Protein AF-A0A9W8X3P0-F1 (afdb_monomer)

Foldseek 3Di:
DVVLVVLLVVLVVCLVVDPDPVSNVVSVVSNVVSVVVPPVVVLVVLCVVDDPVCSVVVVVVVVVVVVVVVVVVCVVQVVCVVVVNRD

pLDDT: mean 87.64, std 6.4, range [61.19, 95.25]

InterPro domains:
  IPR036259 MFS transporter superfamily [G3DSA:1.20.1250.20] (1-87)
  IPR036259 MFS transporter superfamily [SSF103473] (3-82)

Solvent-accessible surface area (backbone atoms only — not comparable to full-atom values): 4911 Å² total; per-residue (Å²): 96,74,82,36,52,53,58,23,49,50,29,59,69,46,48,88,72,44,91,46,70,68,55,41,52,50,30,53,50,56,23,50,60,32,57,55,64,46,50,63,59,50,56,54,50,50,56,71,76,38,56,84,89,48,39,66,60,53,53,48,52,54,50,52,52,49,53,60,64,53,53,56,54,61,53,56,54,47,56,34,46,77,66,72,67,50,132

Mean predicted aligned error: 5.85 Å

Sequence (87 aa):
MVVTHLPSSLFLGALPAAPNLGLTVFFLIGRSMMSSMDQAPRSAFISMVVLPEERTAVMGIVNTLKILSQSAGPWITGVLAGGGRFW

Nearest PDB structures (foldseek):
  6suw-assembly3_V  TM=6.919E-01  e=4.341E+00  Rhodospirillum rubrum ATCC 11170

Organism: NCBI:txid749621

Secondary structure (DSSP, 8-state):
-HHHHHHHHHHHHHGGG--SHHHHHHHHHHHHHHHHHTHHHHHHHHHHHS-TTTHHHHHHHHHHHHHHHHHHHHHHHHHHHHTT---

Radius of gyration: 16.96 Å; Cα contacts (8 Å, |Δi|>4): 40; chains: 1; bounding box: 40×17×46 Å

Structure (mmCIF, N/CA/C/O backbone):
data_AF-A0A9W8X3P0-F1
#
_entry.id   AF-A0A9W8X3P0-F1
#
loop_
_atom_site.group_PDB
_atom_site.id
_atom_site.type_symbol
_atom_site.label_atom_id
_atom_site.label_alt_id
_atom_site.label_comp_id
_atom_site.label_asym_id
_atom_site.label_entity_id
_atom_site.label_seq_id
_atom_site.pdbx_PDB_ins_code
_atom_site.Cartn_x
_atom_site.Cartn_y
_atom_site.Cartn_z
_atom_site.occupancy
_atom_site.B_iso_or_equiv
_atom_site.auth_seq_id
_atom_site.auth_comp_id
_atom_site.auth_asym_id
_atom_site.auth_atom_id
_atom_site.pdbx_PDB_model_num
ATOM 1 N N . MET A 1 1 ? -4.782 1.251 -11.304 1.00 61.19 1 MET A N 1
ATOM 2 C CA . MET A 1 1 ? -5.892 1.393 -12.260 1.00 61.19 1 MET A CA 1
ATOM 3 C C . MET A 1 1 ? -7.002 2.152 -11.545 1.00 61.19 1 MET A C 1
ATOM 5 O O . MET A 1 1 ? -7.352 1.799 -10.429 1.00 61.19 1 MET A O 1
ATOM 9 N N . VAL A 1 2 ? -7.472 3.281 -12.087 1.00 62.59 2 VAL A N 1
ATOM 10 C CA . VAL A 1 2 ? -8.337 4.229 -11.339 1.00 62.59 2 VAL A CA 1
ATOM 11 C C . VAL A 1 2 ?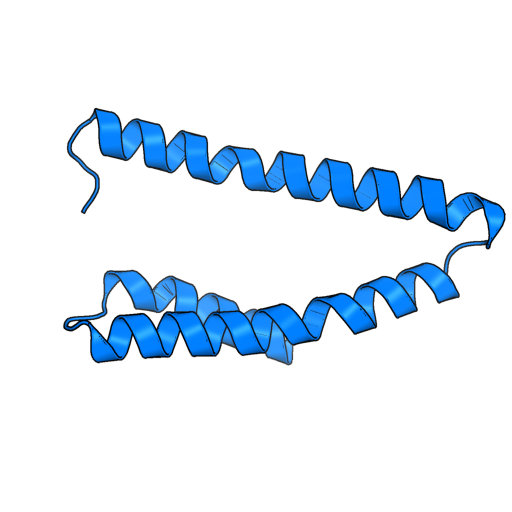 -9.595 3.553 -10.775 1.00 62.59 2 VAL A C 1
ATOM 13 O O . VAL A 1 2 ? -9.9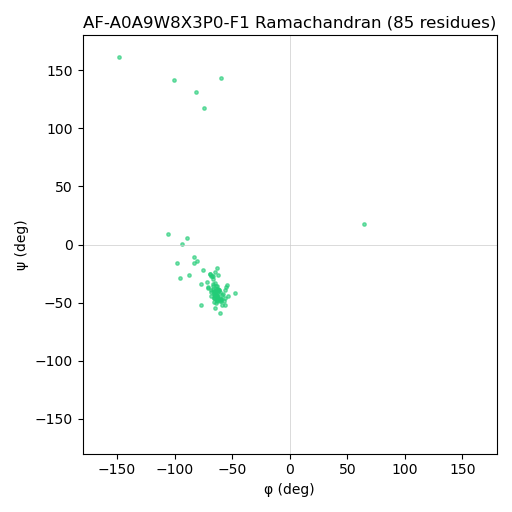86 3.820 -9.641 1.00 62.59 2 VAL A O 1
ATOM 16 N N . VAL A 1 3 ? -10.162 2.612 -11.534 1.00 76.06 3 VAL A N 1
ATOM 17 C CA . VAL A 1 3 ? -11.398 1.897 -11.189 1.00 76.06 3 VAL A CA 1
ATOM 18 C C . VAL A 1 3 ? -11.248 0.993 -9.962 1.00 76.06 3 VAL A C 1
ATOM 20 O O . VAL A 1 3 ? -12.216 0.815 -9.240 1.00 76.06 3 VAL A O 1
ATOM 23 N N . THR A 1 4 ? -10.066 0.446 -9.678 1.00 80.25 4 THR A N 1
ATOM 24 C CA . THR A 1 4 ? -9.838 -0.466 -8.539 1.00 80.25 4 THR A CA 1
ATOM 25 C C . THR A 1 4 ? -9.311 0.263 -7.301 1.00 80.25 4 THR A C 1
ATOM 27 O O . THR A 1 4 ? -9.635 -0.114 -6.172 1.00 80.25 4 THR A O 1
ATOM 30 N N . HIS A 1 5 ? -8.579 1.368 -7.482 1.00 79.69 5 HIS A N 1
ATOM 31 C CA . HIS A 1 5 ? -8.057 2.176 -6.374 1.00 79.69 5 HIS A CA 1
ATOM 32 C C . HIS A 1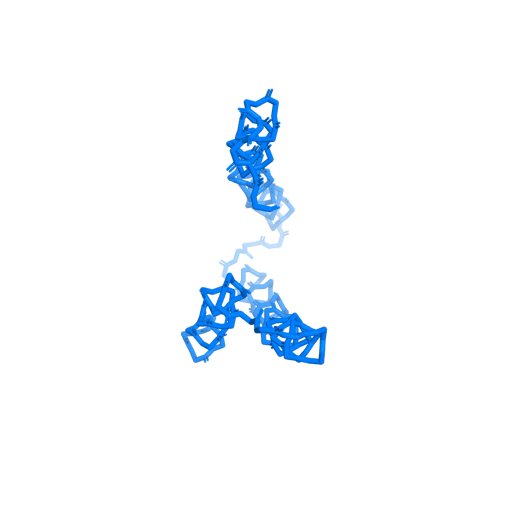 5 ? -9.140 2.963 -5.622 1.00 79.69 5 HIS A C 1
ATOM 34 O O . HIS A 1 5 ? -9.056 3.088 -4.397 1.00 79.69 5 HIS A O 1
ATOM 40 N N . LEU A 1 6 ? -10.155 3.473 -6.327 1.00 86.00 6 LEU A N 1
ATOM 41 C CA . LEU A 1 6 ? -11.252 4.243 -5.727 1.00 86.00 6 LEU A CA 1
ATOM 42 C C . LEU A 1 6 ? -12.104 3.381 -4.773 1.00 86.00 6 LEU A C 1
ATOM 44 O O . LEU A 1 6 ? -12.187 3.725 -3.592 1.00 86.00 6 LEU A O 1
ATOM 48 N N . PRO A 1 7 ? -12.647 2.224 -5.204 1.00 84.75 7 PRO A N 1
ATOM 49 C CA . PRO A 1 7 ? -13.402 1.333 -4.325 1.00 84.75 7 PRO A CA 1
ATOM 50 C C . PRO A 1 7 ? -12.555 0.778 -3.176 1.00 84.75 7 PRO A C 1
ATOM 52 O O . PRO A 1 7 ? -13.027 0.701 -2.046 1.00 84.75 7 PRO A O 1
ATOM 55 N N . SER A 1 8 ? -11.279 0.446 -3.423 1.00 88.44 8 SER A N 1
ATOM 56 C CA . SER A 1 8 ? -10.369 -0.028 -2.368 1.00 88.44 8 SER A CA 1
ATOM 57 C C . SER A 1 8 ? -10.148 1.015 -1.265 1.00 88.44 8 SER A C 1
ATOM 59 O O . SER A 1 8 ? -10.072 0.670 -0.080 1.00 88.44 8 SER A O 1
ATOM 61 N N . SER A 1 9 ? -10.036 2.291 -1.649 1.00 88.56 9 SER A N 1
ATOM 62 C CA . SER A 1 9 ? -9.887 3.413 -0.714 1.00 88.56 9 SER A CA 1
ATOM 63 C C . SER A 1 9 ? -11.183 3.683 0.042 1.00 88.56 9 SER A C 1
ATOM 65 O O . SER A 1 9 ? -11.140 3.945 1.241 1.00 88.56 9 SER A O 1
ATOM 67 N N . LEU A 1 10 ? -12.332 3.539 -0.624 1.00 90.06 10 LEU A N 1
ATOM 68 C CA . LEU A 1 10 ? -13.640 3.671 0.010 1.00 90.06 10 LEU A CA 1
ATOM 69 C C . LEU A 1 10 ? -13.862 2.593 1.079 1.00 90.06 10 LEU A C 1
ATOM 71 O O . LEU A 1 10 ? -14.253 2.920 2.195 1.00 90.06 10 LEU A O 1
ATOM 75 N N . PHE A 1 11 ? -13.537 1.329 0.783 1.00 90.31 11 PHE A N 1
ATOM 76 C CA . PHE A 1 11 ? -13.620 0.253 1.773 1.00 90.31 11 PHE A CA 1
ATOM 77 C C . PHE A 1 11 ? -12.704 0.488 2.976 1.00 90.31 11 PHE A C 1
ATOM 79 O O . PHE A 1 11 ? -13.115 0.235 4.103 1.00 90.31 11 PHE A O 1
ATOM 86 N N . LEU A 1 12 ? -11.492 1.018 2.762 1.00 88.69 12 LEU A N 1
ATOM 87 C CA . LEU A 1 12 ? -10.603 1.398 3.865 1.00 88.69 12 LEU A CA 1
ATOM 88 C C . LEU A 1 12 ? -11.172 2.547 4.702 1.00 88.69 12 LEU A C 1
ATOM 90 O O . LEU A 1 12 ? -11.099 2.497 5.923 1.00 88.69 12 LEU A O 1
ATOM 94 N N . GLY A 1 13 ? -11.726 3.575 4.060 1.00 88.94 13 GLY A N 1
ATOM 95 C CA . GLY A 1 13 ? -12.329 4.712 4.756 1.00 88.94 13 GLY A CA 1
ATOM 96 C C . GLY A 1 13 ? -13.592 4.340 5.535 1.00 88.94 13 GLY A C 1
ATOM 97 O O . GLY A 1 13 ? -13.889 4.973 6.541 1.00 88.94 13 GLY A O 1
ATOM 98 N N . ALA A 1 14 ? -14.309 3.298 5.106 1.00 89.62 14 ALA A N 1
ATOM 99 C CA . ALA A 1 14 ? -15.511 2.798 5.770 1.00 89.62 14 ALA A CA 1
ATOM 100 C C . ALA A 1 14 ? -15.226 1.896 6.987 1.00 89.62 14 ALA A C 1
ATOM 102 O O . ALA A 1 14 ? -16.132 1.663 7.785 1.00 89.62 14 ALA A O 1
ATOM 103 N N . LEU A 1 15 ? -13.990 1.405 7.164 1.00 88.06 15 LEU A N 1
ATOM 104 C CA . LEU A 1 15 ? -13.630 0.502 8.269 1.00 88.06 15 LEU A CA 1
ATOM 105 C C . LEU A 1 15 ? -13.941 1.069 9.669 1.00 88.06 15 LEU A C 1
ATOM 107 O O . LEU A 1 15 ? -14.540 0.342 10.457 1.00 88.06 15 LEU A O 1
ATOM 111 N N . PRO A 1 16 ? -13.612 2.337 9.994 1.00 84.75 16 PRO A N 1
ATOM 112 C CA . PRO A 1 16 ? -13.939 2.927 11.296 1.00 84.75 16 PRO A CA 1
ATOM 113 C C . PRO A 1 16 ? -15.445 3.039 1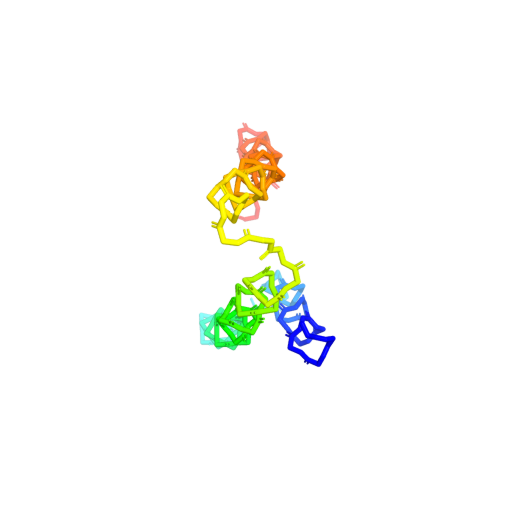1.573 1.00 84.75 16 PRO A C 1
ATOM 115 O O . PRO A 1 16 ? -15.846 3.171 12.723 1.00 84.75 16 PRO A O 1
ATOM 118 N N . ALA A 1 17 ? -16.283 3.001 10.532 1.00 85.69 17 ALA A N 1
ATOM 119 C CA . ALA A 1 17 ? -17.736 3.107 10.646 1.00 85.69 17 ALA A CA 1
ATOM 120 C C . ALA A 1 17 ? -18.440 1.740 10.739 1.00 85.69 17 ALA A C 1
ATOM 122 O O . ALA A 1 17 ? -19.668 1.698 10.802 1.00 85.69 17 ALA A O 1
ATOM 123 N N . ALA A 1 18 ? -17.704 0.622 10.716 1.00 86.50 18 ALA A N 1
ATOM 124 C CA . ALA A 1 18 ? -18.286 -0.716 10.752 1.00 86.50 18 ALA A CA 1
ATOM 125 C C . ALA A 1 18 ? -18.797 -1.072 12.170 1.00 86.50 18 ALA A C 1
ATOM 127 O O . ALA A 1 18 ? -17.997 -1.186 13.096 1.00 86.50 18 ALA A O 1
ATOM 128 N N . PRO A 1 19 ? -20.112 -1.305 12.364 1.00 83.38 19 PRO A N 1
ATOM 129 C CA . PRO A 1 19 ? -20.698 -1.559 13.685 1.00 83.38 19 PRO A CA 1
ATOM 130 C C . PRO A 1 19 ? -20.574 -3.016 14.159 1.00 83.38 19 PRO A C 1
ATOM 132 O O . PRO A 1 19 ? -20.907 -3.321 15.300 1.00 83.38 19 PRO A O 1
ATOM 135 N N . ASN A 1 20 ? -20.173 -3.948 13.286 1.00 90.19 20 ASN A N 1
ATOM 136 C CA . ASN A 1 20 ? -20.090 -5.372 13.605 1.00 90.19 20 ASN A CA 1
ATOM 137 C C . ASN A 1 20 ? -18.956 -6.074 12.841 1.00 90.19 20 ASN A C 1
ATOM 139 O O . ASN A 1 20 ? -18.486 -5.596 11.808 1.00 90.19 20 ASN A O 1
ATOM 143 N N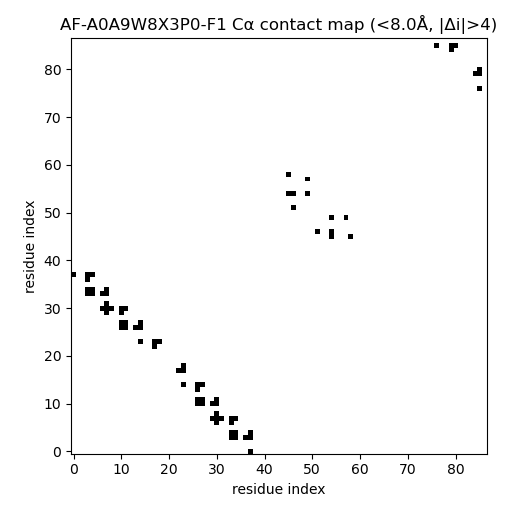 . LEU A 1 21 ? -18.559 -7.249 13.341 1.00 89.38 21 LEU A N 1
ATOM 144 C CA . LEU A 1 21 ? -17.487 -8.071 12.766 1.00 89.38 21 LEU A CA 1
ATOM 145 C C . LEU A 1 21 ? -17.723 -8.434 11.293 1.00 89.38 21 LEU A C 1
ATOM 147 O O . LEU A 1 21 ? -16.779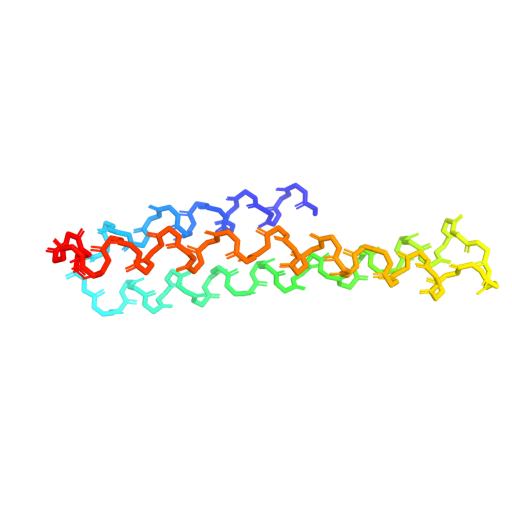 -8.415 10.505 1.00 89.38 21 LEU A O 1
ATOM 151 N N . GLY A 1 22 ? -18.966 -8.743 10.911 1.00 91.56 22 GLY A N 1
ATOM 152 C CA . GLY A 1 22 ? -19.300 -9.149 9.544 1.00 91.56 22 GLY A CA 1
ATOM 153 C C . GLY A 1 22 ? -18.998 -8.057 8.516 1.00 91.56 22 GLY A C 1
ATOM 154 O O . GLY A 1 22 ? -18.378 -8.330 7.489 1.00 91.56 22 GLY A O 1
ATOM 155 N N . LEU A 1 23 ? -19.364 -6.809 8.820 1.00 89.75 23 LEU A N 1
ATOM 156 C CA . LEU A 1 23 ? -19.086 -5.657 7.959 1.00 89.75 23 LEU A CA 1
ATOM 157 C C . LEU A 1 23 ? -17.591 -5.332 7.892 1.00 89.75 23 LEU A C 1
ATOM 159 O O . LEU A 1 23 ? -17.082 -5.054 6.807 1.00 89.75 23 LEU A O 1
ATOM 163 N N . THR A 1 24 ? -16.863 -5.441 9.006 1.00 90.88 24 THR A N 1
ATOM 164 C CA . THR A 1 24 ? -15.402 -5.257 9.017 1.00 90.88 24 THR A CA 1
ATOM 165 C C . THR A 1 24 ? -14.705 -6.267 8.109 1.00 90.88 24 THR A C 1
ATOM 167 O O . THR A 1 24 ? -13.871 -5.8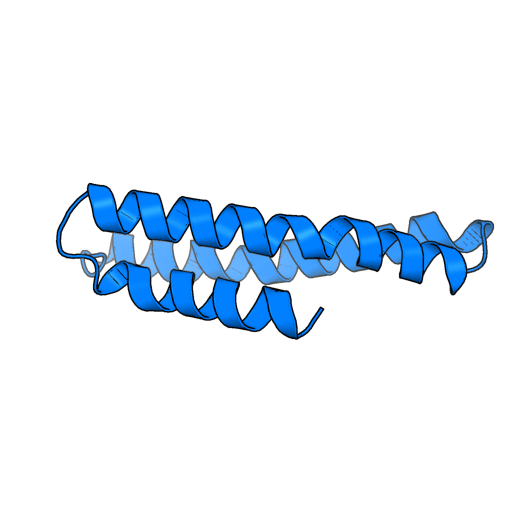91 7.284 1.00 90.88 24 THR A O 1
ATOM 170 N N . VAL A 1 25 ? -15.071 -7.549 8.213 1.00 92.56 25 VAL A N 1
ATOM 171 C CA . VAL A 1 25 ? -14.521 -8.614 7.360 1.00 92.56 25 VAL A CA 1
ATOM 172 C C . VAL A 1 25 ? -14.878 -8.371 5.895 1.00 92.56 25 VAL A C 1
ATOM 174 O O . VAL A 1 25 ? -14.004 -8.464 5.034 1.00 92.56 25 VAL A O 1
ATOM 177 N N . PHE A 1 26 ? -16.125 -7.994 5.606 1.00 92.81 26 PHE A N 1
ATOM 178 C CA . PHE A 1 26 ? -16.562 -7.656 4.253 1.00 92.81 26 PHE A CA 1
ATOM 179 C C . PHE A 1 26 ? -15.725 -6.522 3.639 1.00 92.81 26 PHE A C 1
ATOM 181 O O . PHE A 1 26 ? -15.209 -6.674 2.530 1.00 92.81 26 PHE A O 1
ATOM 188 N N . PHE A 1 27 ? -15.518 -5.419 4.367 1.00 92.38 27 PHE A N 1
ATOM 189 C CA . PHE A 1 27 ? -14.699 -4.302 3.887 1.00 92.38 27 PHE A CA 1
ATOM 190 C C . PHE A 1 27 ? -13.231 -4.687 3.693 1.00 92.38 27 PHE A C 1
ATOM 192 O O . PHE A 1 27 ? -12.628 -4.295 2.693 1.00 92.38 27 PHE A O 1
ATOM 199 N N . LEU A 1 28 ? -12.651 -5.489 4.591 1.00 92.12 28 LEU A N 1
ATOM 200 C CA . LEU A 1 28 ? -11.272 -5.966 4.455 1.00 92.12 28 LEU A CA 1
ATOM 201 C C . LEU A 1 28 ? -11.090 -6.877 3.235 1.00 92.12 28 LEU A C 1
ATOM 203 O O . LEU A 1 28 ? -10.131 -6.700 2.478 1.00 92.12 28 LEU A O 1
ATOM 207 N N . ILE A 1 29 ? -12.014 -7.814 3.011 1.00 92.31 29 ILE A N 1
ATOM 208 C CA . ILE A 1 29 ? -11.973 -8.716 1.853 1.00 92.31 29 ILE A CA 1
ATOM 209 C C . ILE A 1 29 ? -12.166 -7.920 0.562 1.00 92.31 29 ILE A C 1
ATOM 211 O O . ILE A 1 29 ? -11.336 -8.024 -0.342 1.00 92.31 29 ILE A O 1
ATOM 215 N N . GLY A 1 30 ? -13.194 -7.068 0.493 1.00 90.56 30 GLY A N 1
ATOM 216 C CA . GLY A 1 30 ? -13.456 -6.228 -0.678 1.00 90.56 30 GLY A CA 1
ATOM 217 C C . GLY A 1 30 ? -12.267 -5.328 -1.019 1.00 90.56 30 GLY A C 1
ATOM 218 O O . GLY A 1 30 ? -11.853 -5.239 -2.179 1.00 90.56 30 GLY A O 1
ATOM 219 N N . ARG A 1 31 ? -11.642 -4.726 -0.000 1.00 91.12 31 ARG A N 1
ATOM 220 C CA . ARG A 1 31 ? -10.401 -3.956 -0.148 1.00 91.12 31 ARG A CA 1
ATOM 221 C C . ARG A 1 31 ? -9.259 -4.806 -0.706 1.00 91.12 31 ARG A C 1
ATOM 223 O O . ARG A 1 31 ? -8.557 -4.332 -1.604 1.00 91.12 31 ARG A O 1
ATOM 230 N N . SER A 1 32 ? -9.057 -6.009 -0.168 1.00 88.50 32 SER A N 1
ATOM 231 C CA . SER A 1 32 ? -7.974 -6.923 -0.556 1.00 88.50 32 SER A CA 1
ATOM 232 C C . SER A 1 32 ? -8.107 -7.371 -2.012 1.00 88.50 32 SER A C 1
ATOM 234 O O . SER A 1 32 ? -7.156 -7.245 -2.787 1.00 88.50 32 SER A O 1
ATOM 236 N N . MET A 1 33 ? -9.314 -7.782 -2.413 1.00 88.94 33 MET A N 1
ATOM 237 C CA . MET A 1 33 ? -9.618 -8.186 -3.787 1.00 88.94 33 MET A CA 1
ATOM 238 C C . MET A 1 33 ? -9.272 -7.066 -4.768 1.00 88.94 33 MET A C 1
ATOM 240 O O . MET A 1 33 ? -8.472 -7.272 -5.679 1.00 88.94 33 MET A O 1
ATOM 244 N N . MET A 1 34 ? -9.776 -5.853 -4.526 1.00 88.25 34 MET A N 1
ATOM 245 C CA . MET A 1 34 ? -9.533 -4.724 -5.424 1.00 88.25 34 MET A CA 1
ATOM 246 C C . MET A 1 34 ? -8.061 -4.283 -5.437 1.00 88.25 34 MET A C 1
ATOM 248 O O . MET A 1 34 ? -7.520 -3.967 -6.492 1.00 88.25 34 MET A O 1
ATOM 252 N N . SER A 1 35 ? -7.384 -4.296 -4.282 1.00 85.19 35 SER A N 1
ATOM 253 C CA . SER A 1 35 ? -5.972 -3.902 -4.194 1.00 85.19 35 SER A CA 1
ATOM 254 C C . SER A 1 35 ? -5.027 -4.902 -4.870 1.00 85.19 35 SER A C 1
ATOM 256 O O . SER A 1 35 ? -3.926 -4.510 -5.264 1.00 85.19 35 SER A O 1
ATOM 258 N N . SER A 1 36 ? -5.415 -6.176 -4.981 1.00 83.88 36 SER A N 1
ATOM 259 C CA . SER A 1 36 ? -4.606 -7.206 -5.645 1.00 83.88 36 SER A CA 1
ATOM 260 C C . SER A 1 36 ? -4.564 -7.026 -7.169 1.00 83.88 36 SER A C 1
ATOM 262 O O . SER A 1 36 ? -3.522 -7.247 -7.789 1.00 83.88 36 SER A O 1
ATOM 264 N N . MET A 1 37 ? -5.651 -6.517 -7.762 1.00 85.25 37 MET A N 1
ATOM 265 C CA . MET A 1 37 ? -5.795 -6.334 -9.212 1.00 85.25 37 MET A CA 1
ATOM 266 C C . MET A 1 37 ? -4.817 -5.306 -9.794 1.00 85.25 37 MET A C 1
ATOM 268 O O . MET A 1 37 ? -4.489 -5.363 -10.974 1.00 85.25 37 MET A O 1
ATOM 272 N N . ASP A 1 38 ? -4.317 -4.379 -8.977 1.00 80.94 38 ASP A N 1
ATOM 273 C CA . ASP A 1 38 ? -3.439 -3.297 -9.428 1.00 80.94 38 ASP A CA 1
ATOM 274 C C . ASP A 1 38 ? -1.961 -3.676 -9.551 1.00 80.94 38 ASP A C 1
ATOM 276 O O . ASP A 1 38 ? -1.186 -2.936 -10.165 1.00 80.94 38 ASP A O 1
ATOM 280 N N . GLN A 1 39 ? -1.542 -4.796 -8.957 1.00 81.75 39 GLN A N 1
ATOM 281 C CA . GLN A 1 39 ? -0.125 -5.161 -8.915 1.00 81.75 39 GLN A CA 1
ATOM 282 C C . GLN A 1 39 ? 0.376 -5.720 -10.249 1.00 81.75 39 GLN A C 1
ATOM 284 O O . GLN A 1 39 ? 1.368 -5.213 -10.774 1.00 81.75 39 GLN A O 1
ATOM 289 N N . ALA A 1 40 ? -0.310 -6.720 -10.810 1.00 84.00 40 ALA A N 1
ATOM 290 C CA . ALA A 1 40 ? 0.131 -7.397 -12.033 1.00 84.00 40 ALA A CA 1
ATOM 291 C C . ALA A 1 40 ? 0.170 -6.479 -13.276 1.00 84.00 40 ALA A C 1
ATOM 293 O O . ALA A 1 40 ? 1.164 -6.504 -14.001 1.00 84.00 40 ALA A O 1
ATOM 294 N N . PRO A 1 41 ? -0.823 -5.600 -13.522 1.00 86.00 41 PRO A N 1
ATOM 295 C CA . PRO A 1 41 ? -0.774 -4.682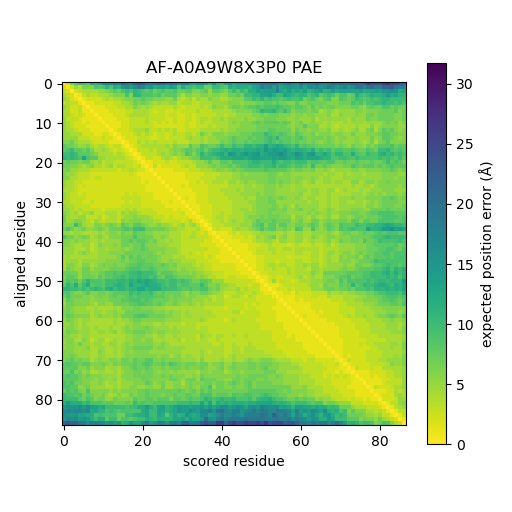 -14.660 1.00 86.00 41 PRO A CA 1
ATOM 296 C C . PRO A 1 41 ? 0.339 -3.639 -14.529 1.00 86.00 41 PRO A C 1
ATOM 298 O O . PRO A 1 41 ? 0.966 -3.271 -15.519 1.00 86.00 41 PRO A O 1
ATOM 301 N N . ARG A 1 42 ? 0.619 -3.162 -13.308 1.00 84.44 42 ARG A N 1
ATOM 302 C CA . ARG A 1 42 ? 1.671 -2.166 -13.070 1.00 84.44 42 ARG A CA 1
ATOM 303 C C . ARG A 1 42 ? 3.060 -2.747 -13.314 1.00 84.44 42 ARG A C 1
ATOM 305 O O . ARG A 1 42 ? 3.881 -2.080 -13.938 1.00 84.44 42 ARG A O 1
ATOM 312 N N . SER A 1 43 ? 3.331 -3.962 -12.834 1.00 84.56 43 SER A N 1
ATOM 313 C CA . SER A 1 43 ? 4.619 -4.617 -13.085 1.00 84.56 43 SER A CA 1
ATOM 314 C C . SER A 1 43 ? 4.809 -4.934 -14.570 1.00 84.56 43 SER A C 1
ATOM 316 O O . SER A 1 43 ? 5.892 -4.686 -15.095 1.00 84.56 43 SER A O 1
ATOM 318 N N . ALA A 1 44 ? 3.754 -5.385 -15.257 1.00 87.31 44 ALA A N 1
ATOM 319 C CA . ALA A 1 44 ? 3.770 -5.612 -16.702 1.00 87.31 44 ALA A CA 1
ATOM 320 C C . ALA A 1 44 ? 3.991 -4.317 -17.506 1.00 87.31 44 ALA A C 1
ATOM 322 O O . ALA A 1 44 ? 4.727 -4.310 -18.486 1.00 87.31 44 ALA A O 1
ATOM 323 N N . PHE A 1 45 ? 3.399 -3.197 -17.085 1.00 88.94 45 PHE A N 1
ATOM 324 C CA . PHE A 1 45 ? 3.622 -1.908 -17.741 1.00 88.94 45 PHE A CA 1
ATOM 325 C C . PHE A 1 45 ? 5.074 -1.434 -17.590 1.00 88.94 45 PHE A C 1
ATOM 327 O O . PHE A 1 45 ? 5.701 -1.045 -18.572 1.00 88.94 45 PHE A O 1
ATOM 334 N N . ILE A 1 46 ? 5.637 -1.512 -16.379 1.00 87.44 46 ILE A N 1
ATOM 335 C CA . ILE A 1 46 ? 7.031 -1.110 -16.127 1.00 87.44 46 ILE A CA 1
ATOM 336 C C . ILE A 1 46 ? 8.000 -1.979 -16.937 1.00 87.44 46 ILE A C 1
ATOM 338 O O . ILE A 1 46 ? 8.947 -1.452 -17.514 1.00 87.44 46 ILE A O 1
ATOM 342 N N . SER A 1 47 ? 7.759 -3.289 -17.034 1.00 87.44 47 SER A N 1
ATOM 343 C CA . SER A 1 47 ? 8.622 -4.167 -17.827 1.00 87.44 47 SER A CA 1
ATOM 344 C C . SER A 1 47 ? 8.536 -3.897 -19.332 1.00 87.44 47 SER A C 1
ATOM 346 O O . SER A 1 47 ? 9.519 -4.131 -20.028 1.00 87.44 47 SER A O 1
ATOM 348 N N . MET A 1 48 ? 7.418 -3.376 -19.846 1.00 89.69 48 MET A N 1
ATOM 349 C CA . MET A 1 48 ? 7.317 -2.974 -21.255 1.00 89.69 48 MET A CA 1
ATOM 350 C C . MET A 1 48 ? 8.004 -1.639 -21.560 1.00 89.69 48 MET A C 1
ATOM 352 O O . MET A 1 48 ? 8.537 -1.479 -22.653 1.00 89.69 48 MET A O 1
ATOM 356 N N . VAL A 1 49 ? 7.991 -0.685 -20.625 1.00 92.31 49 VAL A N 1
ATOM 357 C CA . VAL A 1 49 ? 8.518 0.675 -20.853 1.00 92.31 49 VAL A CA 1
ATOM 358 C C . VAL A 1 49 ? 10.021 0.782 -20.566 1.00 92.31 49 VAL A C 1
ATOM 360 O O . VAL A 1 49 ? 10.694 1.630 -21.143 1.00 92.31 49 VAL A O 1
ATOM 363 N N . VAL A 1 50 ? 10.559 -0.072 -19.692 1.00 92.19 50 VAL A N 1
ATOM 364 C CA . VAL A 1 50 ? 11.967 -0.040 -19.264 1.00 92.19 50 VAL A CA 1
ATOM 365 C C . VAL A 1 50 ? 12.793 -1.095 -20.004 1.00 92.19 50 VAL A C 1
ATOM 367 O O . VAL A 1 50 ? 12.336 -2.232 -20.205 1.00 92.19 50 VAL A O 1
ATOM 370 N N . LEU A 1 51 ? 14.033 -0.742 -20.363 1.00 92.38 51 LEU A N 1
ATOM 371 C CA . LEU A 1 51 ? 14.978 -1.656 -21.002 1.00 92.38 51 LEU A CA 1
ATOM 372 C C . LEU A 1 51 ? 15.266 -2.880 -20.109 1.00 92.38 51 LEU A C 1
ATOM 374 O O . LEU A 1 51 ? 15.322 -2.738 -18.885 1.00 92.38 51 LEU A O 1
ATOM 378 N N . PRO A 1 52 ? 15.445 -4.085 -20.684 1.00 88.19 52 PRO A N 1
ATOM 379 C CA . PRO A 1 52 ? 15.681 -5.319 -19.929 1.00 88.19 52 PRO A CA 1
ATOM 380 C C . PRO A 1 52 ? 16.750 -5.209 -18.834 1.00 88.19 52 PRO A C 1
ATOM 382 O O . PRO A 1 52 ? 16.533 -5.698 -17.725 1.00 88.19 52 PRO A O 1
ATOM 385 N N . GLU A 1 53 ? 17.856 -4.533 -19.132 1.00 92.88 53 GLU A N 1
ATOM 386 C CA . GLU A 1 53 ? 19.004 -4.306 -18.253 1.00 92.88 53 GLU A CA 1
ATOM 387 C C . GLU A 1 53 ? 18.705 -3.377 -17.061 1.00 92.88 53 GLU A C 1
ATOM 389 O O . GLU A 1 53 ? 19.306 -3.526 -15.997 1.00 92.88 53 GLU A O 1
ATOM 394 N N . GLU A 1 54 ? 17.737 -2.468 -17.186 1.00 91.56 54 GLU A N 1
ATOM 395 C CA . GLU A 1 54 ? 17.411 -1.466 -16.161 1.00 91.56 54 GLU A CA 1
ATOM 396 C C . GLU A 1 54 ? 16.217 -1.870 -15.280 1.00 91.56 54 GLU A C 1
ATOM 398 O O . GLU A 1 54 ? 16.029 -1.322 -14.189 1.00 91.56 54 GLU A O 1
ATOM 403 N N . ARG A 1 55 ? 15.413 -2.858 -15.701 1.00 91.19 55 ARG A N 1
ATOM 404 C CA . ARG A 1 55 ? 14.179 -3.279 -15.002 1.00 91.19 55 ARG A CA 1
ATOM 405 C C . ARG A 1 55 ? 14.412 -3.616 -13.536 1.00 91.19 55 ARG A C 1
ATOM 407 O O . ARG A 1 55 ? 13.630 -3.190 -12.689 1.00 91.19 55 ARG A O 1
ATOM 414 N N . THR A 1 56 ? 15.480 -4.347 -13.223 1.00 91.12 56 THR A N 1
ATOM 415 C CA . THR A 1 56 ? 15.796 -4.736 -11.840 1.00 91.12 56 THR A CA 1
ATOM 416 C C . THR A 1 56 ? 16.074 -3.513 -10.968 1.00 91.12 56 THR A C 1
ATOM 418 O O . THR A 1 56 ? 15.540 -3.418 -9.863 1.00 91.12 56 THR A O 1
ATOM 421 N N . ALA A 1 57 ? 16.850 -2.550 -11.475 1.00 91.94 57 ALA A N 1
ATOM 422 C CA . ALA A 1 57 ? 17.158 -1.318 -10.754 1.00 91.94 57 ALA A CA 1
ATOM 423 C C . ALA A 1 57 ? 15.896 -0.467 -10.546 1.00 91.94 57 ALA A C 1
ATOM 425 O O . ALA A 1 57 ? 15.610 -0.045 -9.424 1.00 91.94 57 ALA A O 1
ATOM 426 N N . VAL A 1 58 ? 15.087 -0.288 -11.596 1.00 92.31 58 VAL A N 1
ATOM 427 C CA . VAL A 1 58 ? 13.843 0.494 -11.530 1.00 92.31 58 VAL A CA 1
ATOM 428 C C . VAL A 1 58 ? 12.832 -0.141 -10.575 1.00 92.31 58 VAL A C 1
ATOM 430 O O . VAL A 1 58 ? 12.295 0.543 -9.703 1.00 92.31 58 VAL A O 1
ATOM 433 N N . MET A 1 59 ? 12.590 -1.450 -10.678 1.00 89.38 59 MET A N 1
ATOM 434 C CA . MET A 1 59 ? 11.683 -2.150 -9.761 1.00 89.38 59 MET A CA 1
ATOM 435 C C . MET A 1 59 ? 12.198 -2.120 -8.317 1.00 89.38 59 MET A C 1
ATOM 437 O O . MET A 1 59 ? 11.396 -1.983 -7.391 1.00 89.38 59 MET A O 1
ATOM 441 N N . GLY A 1 60 ? 13.519 -2.189 -8.122 1.00 93.12 60 GLY A N 1
ATOM 442 C CA . GLY A 1 60 ? 14.162 -2.015 -6.822 1.00 93.12 60 GLY A CA 1
ATOM 443 C C . GLY A 1 60 ? 13.854 -0.651 -6.207 1.00 93.12 60 GLY A C 1
ATOM 444 O O . GLY A 1 60 ? 13.336 -0.586 -5.094 1.00 93.12 60 GLY A O 1
ATOM 445 N N . ILE A 1 61 ? 14.078 0.436 -6.951 1.00 94.50 61 ILE A N 1
ATOM 446 C CA . ILE A 1 61 ? 13.783 1.805 -6.495 1.00 94.50 61 ILE A CA 1
ATOM 447 C C . ILE A 1 61 ? 12.295 1.965 -6.159 1.00 94.50 61 ILE A C 1
ATOM 449 O O . ILE A 1 61 ? 11.954 2.470 -5.087 1.00 94.50 61 ILE A O 1
ATOM 453 N N . VAL A 1 62 ? 11.399 1.491 -7.031 1.00 91.69 62 VAL A N 1
ATOM 454 C CA . VAL A 1 62 ? 9.944 1.555 -6.808 1.00 91.69 62 VAL A CA 1
ATOM 455 C C . VAL A 1 62 ? 9.548 0.822 -5.524 1.00 91.69 62 VAL A C 1
ATOM 457 O O . VAL A 1 62 ? 8.749 1.341 -4.741 1.00 91.69 62 VAL A O 1
ATOM 460 N N . ASN A 1 63 ? 10.111 -0.361 -5.273 1.00 91.62 63 ASN A N 1
ATOM 461 C CA . ASN A 1 63 ? 9.832 -1.123 -4.057 1.00 91.62 63 ASN A CA 1
ATOM 462 C C . ASN A 1 63 ? 10.401 -0.449 -2.804 1.00 91.62 63 ASN A C 1
ATOM 464 O O . ASN A 1 63 ? 9.698 -0.378 -1.796 1.00 91.62 63 ASN A O 1
ATOM 468 N N . THR A 1 64 ? 11.614 0.100 -2.868 1.00 95.25 64 THR A N 1
ATOM 469 C CA . THR A 1 64 ? 12.215 0.850 -1.756 1.00 95.25 64 THR A CA 1
ATOM 470 C C . THR A 1 64 ? 11.352 2.049 -1.375 1.00 95.25 64 THR A C 1
ATOM 472 O O . THR A 1 64 ? 10.994 2.207 -0.209 1.00 95.25 64 THR A O 1
ATOM 475 N N . LEU A 1 65 ? 10.936 2.857 -2.355 1.00 94.62 65 LEU A N 1
ATOM 476 C CA . LEU A 1 65 ? 10.063 4.009 -2.118 1.00 94.62 65 LEU A CA 1
ATOM 477 C C . LEU A 1 65 ? 8.686 3.597 -1.591 1.00 94.62 65 LEU A C 1
ATOM 479 O O . LEU A 1 65 ? 8.136 4.260 -0.710 1.00 94.62 65 LEU A O 1
ATOM 483 N N . LYS A 1 66 ? 8.132 2.487 -2.091 1.00 89.75 66 LYS A N 1
ATOM 484 C CA . LYS A 1 66 ? 6.874 1.923 -1.590 1.00 89.75 66 LYS A CA 1
ATOM 485 C C . LYS A 1 66 ? 6.985 1.550 -0.111 1.00 89.75 66 LYS A C 1
ATOM 487 O O . LYS A 1 66 ? 6.114 1.938 0.662 1.00 89.75 66 LYS A O 1
ATOM 492 N N . ILE A 1 67 ? 8.035 0.830 0.284 1.00 92.75 67 ILE A N 1
ATOM 493 C CA . ILE A 1 67 ? 8.251 0.422 1.682 1.00 92.75 67 ILE A CA 1
ATOM 494 C C . ILE A 1 67 ? 8.480 1.653 2.564 1.00 92.75 67 ILE A C 1
ATOM 496 O O . ILE A 1 67 ? 7.873 1.765 3.628 1.00 92.75 67 ILE A O 1
ATOM 500 N N . LEU A 1 68 ? 9.284 2.612 2.097 1.00 94.62 68 LEU A N 1
ATOM 501 C CA . LEU A 1 68 ? 9.527 3.866 2.808 1.00 94.62 68 LEU A CA 1
ATOM 502 C C . LEU A 1 68 ? 8.232 4.662 3.020 1.00 94.62 68 LEU A C 1
ATOM 504 O O . LEU A 1 68 ? 8.000 5.185 4.100 1.00 94.62 68 LEU A O 1
ATOM 508 N N . SER A 1 69 ? 7.353 4.705 2.020 1.00 91.81 69 SER A N 1
ATOM 509 C CA . SER A 1 69 ? 6.045 5.360 2.150 1.00 91.81 69 SER A CA 1
ATOM 510 C C . SER A 1 69 ? 5.127 4.626 3.135 1.00 91.81 69 SER A C 1
ATOM 512 O O . SER A 1 69 ? 4.334 5.250 3.835 1.00 91.81 69 SER A O 1
ATOM 514 N N . GLN A 1 70 ? 5.223 3.294 3.203 1.00 91.50 70 GLN A N 1
ATOM 515 C CA . GLN A 1 70 ? 4.417 2.465 4.103 1.00 91.50 70 GLN A CA 1
ATOM 516 C C . GLN A 1 70 ? 4.873 2.534 5.567 1.00 91.50 70 GLN A C 1
ATOM 518 O O . GLN A 1 70 ? 4.058 2.272 6.450 1.00 91.50 70 GLN A O 1
ATOM 523 N N . SER A 1 71 ? 6.125 2.911 5.850 1.00 91.31 71 SER A N 1
ATOM 524 C CA . SER A 1 71 ? 6.659 2.970 7.220 1.00 91.31 71 SER A CA 1
ATOM 525 C C . SER A 1 71 ? 6.046 4.089 8.073 1.00 91.31 71 SER A C 1
ATOM 527 O O . SER A 1 71 ? 5.964 3.959 9.295 1.00 91.31 71 SER A O 1
ATOM 529 N N . ALA A 1 72 ? 5.546 5.156 7.442 1.00 91.50 72 ALA A N 1
ATOM 530 C CA . ALA A 1 72 ? 4.908 6.270 8.141 1.00 91.50 72 ALA A CA 1
ATOM 531 C C . ALA A 1 72 ? 3.602 5.861 8.851 1.00 91.50 72 ALA A C 1
ATOM 533 O O . ALA A 1 72 ? 3.292 6.378 9.922 1.00 91.50 72 ALA A O 1
ATOM 534 N N . GLY A 1 73 ? 2.850 4.909 8.285 1.00 88.50 73 GLY A N 1
ATOM 535 C CA . GLY A 1 73 ? 1.573 4.449 8.842 1.00 88.50 73 GLY A CA 1
ATOM 536 C C . GLY A 1 73 ? 1.714 3.854 10.251 1.00 88.50 73 GLY A C 1
ATOM 537 O O . GLY A 1 73 ? 1.126 4.405 11.182 1.00 88.50 73 GLY A O 1
ATOM 538 N N . PRO A 1 74 ? 2.526 2.791 10.432 1.00 90.38 74 PRO A N 1
ATOM 539 C CA . PRO A 1 74 ? 2.792 2.180 11.734 1.00 90.38 74 PRO A CA 1
ATOM 540 C C . PRO A 1 74 ? 3.305 3.160 12.789 1.00 90.38 74 PRO A C 1
ATOM 542 O O . PRO A 1 74 ? 2.959 3.028 13.961 1.00 90.38 74 PRO A O 1
ATOM 545 N N . TRP A 1 75 ? 4.104 4.152 12.382 1.00 91.69 75 TRP A N 1
ATOM 546 C CA . TRP A 1 75 ? 4.602 5.181 13.293 1.00 91.69 75 TRP A CA 1
ATOM 547 C C . TRP A 1 75 ? 3.456 6.026 13.865 1.00 91.69 75 TRP A C 1
ATOM 549 O O . TRP A 1 75 ? 3.324 6.140 15.083 1.00 91.69 75 TRP A O 1
ATOM 559 N N . ILE A 1 76 ? 2.566 6.538 13.007 1.00 89.94 76 ILE A N 1
ATOM 560 C CA . ILE A 1 76 ? 1.400 7.331 13.431 1.00 89.94 76 ILE A CA 1
ATOM 561 C C . ILE A 1 76 ? 0.457 6.487 14.295 1.00 89.94 76 ILE A C 1
ATOM 563 O O . ILE A 1 76 ? 0.062 6.911 15.383 1.00 89.94 76 ILE A O 1
ATOM 567 N N . THR A 1 77 ? 0.110 5.278 13.846 1.00 88.44 77 THR A N 1
ATOM 568 C CA . THR A 1 77 ? -0.792 4.395 14.601 1.00 88.44 77 THR A CA 1
ATOM 569 C C . THR A 1 77 ? -0.187 3.968 15.936 1.00 88.44 77 THR A C 1
ATOM 571 O O . THR A 1 77 ? -0.904 3.889 16.928 1.00 88.44 77 THR A O 1
ATOM 574 N N . GLY A 1 78 ? 1.131 3.753 15.990 1.00 88.25 78 GLY A N 1
ATOM 575 C CA . GLY A 1 78 ? 1.857 3.410 17.211 1.00 88.25 78 GLY A CA 1
ATOM 576 C C . GLY A 1 78 ? 1.845 4.538 18.241 1.00 88.25 78 GLY A C 1
ATOM 577 O O . GLY A 1 78 ? 1.601 4.283 19.418 1.00 88.25 78 GLY A O 1
ATOM 578 N N . VAL A 1 79 ? 2.022 5.792 17.812 1.00 91.31 79 VAL A N 1
ATOM 579 C CA . VAL A 1 79 ? 1.911 6.965 18.699 1.00 91.31 79 VAL A CA 1
ATOM 580 C C . VAL A 1 79 ? 0.487 7.116 19.250 1.00 91.31 79 VAL A C 1
ATOM 582 O O . VAL A 1 79 ? 0.307 7.409 20.433 1.00 91.31 79 VAL A O 1
ATOM 585 N N . LEU A 1 80 ? -0.537 6.891 18.421 1.00 88.56 80 LEU A N 1
ATOM 586 C CA . LEU A 1 80 ? -1.937 6.942 18.855 1.00 88.56 80 LEU A CA 1
ATOM 587 C C . LEU A 1 80 ? -2.272 5.828 19.861 1.00 88.56 80 LEU A C 1
ATOM 589 O O . LEU A 1 80 ? -2.911 6.105 20.878 1.00 88.56 80 LEU A O 1
ATOM 593 N N . ALA A 1 81 ? -1.785 4.607 19.616 1.00 87.62 81 ALA A N 1
ATOM 594 C CA . ALA A 1 81 ? -1.922 3.461 20.518 1.00 87.62 81 ALA A CA 1
ATOM 595 C C . ALA A 1 81 ? -1.191 3.661 21.846 1.00 87.62 81 ALA A C 1
ATOM 597 O O . ALA A 1 81 ? -1.793 3.469 22.900 1.00 87.62 81 ALA A O 1
ATOM 598 N N . GLY A 1 82 ? 0.055 4.139 21.820 1.00 87.75 82 GLY A N 1
ATOM 599 C CA . GLY A 1 82 ? 0.813 4.449 23.036 1.00 87.75 82 GLY A CA 1
ATOM 600 C C . GLY A 1 82 ? 0.171 5.545 23.895 1.00 87.75 82 GLY A C 1
ATOM 601 O O . GLY A 1 82 ? 0.354 5.564 25.107 1.00 87.75 82 GLY A O 1
ATOM 602 N N . GLY A 1 83 ? -0.614 6.437 23.283 1.00 86.00 83 GLY A N 1
ATOM 603 C CA . GLY A 1 83 ? -1.369 7.481 23.977 1.00 86.00 83 GLY A CA 1
ATOM 604 C C . GLY A 1 83 ? -2.780 7.088 24.427 1.00 86.00 83 GLY A C 1
ATOM 605 O O . GLY A 1 83 ? -3.513 7.979 24.851 1.00 86.00 83 GLY A O 1
ATOM 606 N N . GLY A 1 84 ? -3.197 5.823 24.279 1.00 82.69 84 GLY A N 1
ATOM 607 C CA . GLY A 1 84 ? -4.548 5.361 24.637 1.00 82.69 84 GLY A CA 1
ATOM 608 C C . GLY A 1 84 ? -5.678 5.980 23.801 1.00 82.69 84 GLY A C 1
ATOM 609 O O . GLY A 1 84 ? -6.830 5.968 24.218 1.00 82.69 84 GLY A O 1
ATOM 610 N N . ARG A 1 85 ? -5.352 6.561 22.638 1.00 78.56 85 ARG A N 1
ATOM 611 C CA . ARG A 1 85 ? -6.292 7.219 21.706 1.00 78.56 85 ARG A CA 1
ATOM 612 C C . ARG A 1 85 ? -6.567 6.381 20.461 1.00 78.56 85 ARG A C 1
ATOM 614 O O . ARG A 1 85 ? -7.123 6.875 19.483 1.00 78.56 85 ARG A O 1
ATOM 621 N N . PHE A 1 86 ? -6.102 5.142 20.472 1.00 71.62 86 PHE A N 1
ATOM 622 C CA . PHE A 1 86 ? -6.437 4.166 19.455 1.00 71.62 86 PHE A CA 1
ATOM 623 C C . PHE A 1 86 ? -7.805 3.595 19.806 1.00 71.62 86 PHE A C 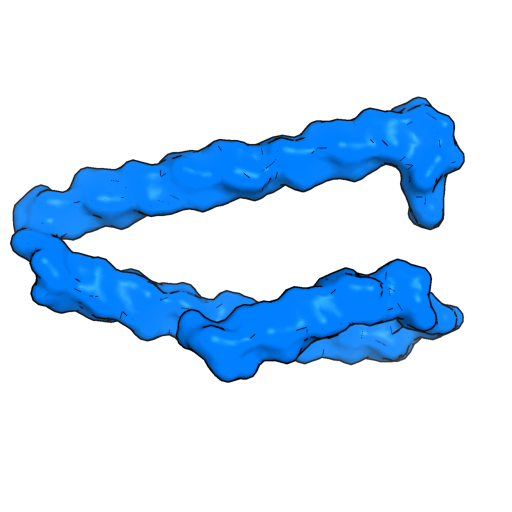1
ATOM 625 O O . PHE A 1 86 ? -8.056 3.319 20.980 1.00 71.62 86 PHE A O 1
ATOM 632 N N . TRP A 1 87 ? -8.689 3.553 18.812 1.00 62.12 87 TRP A N 1
ATOM 633 C CA . TRP A 1 87 ? -10.057 3.082 18.990 1.00 62.12 87 TRP A CA 1
ATOM 634 C C . TRP A 1 87 ? -10.089 1.608 19.411 1.00 62.12 87 TRP A C 1
ATOM 636 O O . TRP A 1 87 ? -9.153 0.861 19.031 1.00 62.12 87 TRP A O 1
#